Protein AF-E9HH83-F1 (afdb_monomer_lite)

Foldseek 3Di:
DLVVLVVVLVVLVVLLVVLVVLLVVPVVDDDDPVNVVVNVVSVVSNVVSVVSNVVSVVVSVVVVVVVVVVVVVVVVVVVVVVVVVVVVVVVVVVVVVVVVVVVVVVVVVVVVVVVVVVVVPVPPPDDDDDDDDDDDDDDDDDDDDDPDDDPDPPPDPPDDDPDDDDDDDD

Radius of gyration: 46.35 Å; chains: 1; bounding box: 87×36×129 Å

Secondary structure (DSSP, 8-state):
-HHHHHHHHHHHHHHHHHHHHHHHHHTTSPPPHHHHHHHHHHHHHHHHHHHHHHHHHHHHHHHHHHHHHHHHHHHHHHHHHHHHHHHHHHHHHHHHHHHHHHHHHHHHHHHHHHHHHHHTTTT----PPP----------------------------------------

Sequence (170 aa):
MVQQLKSSRSSTTDHMTRAIGLINGFATRVMTQEDIYSIGVYESRLKSLYGKYQVTLKEIEEKLKAIKAAQEELDEKQNITLQTQEEVLGASAITKQKREEWLKAIETKKEEEKERRNVGKSNSDDQRPYSTSNGGQTGTSNANRKHNNSSSSSFSNTVNQIAATTNKAF

Structure (mmCIF, N/CA/C/O backbone):
data_AF-E9HH83-F1
#
_entry.id   AF-E9HH83-F1
#
loop_
_atom_site.group_PDB
_atom_site.id
_atom_site.type_symbol
_atom_site.label_atom_id
_atom_site.label_alt_id
_atom_site.label_comp_id
_atom_site.label_asym_id
_atom_site.label_entity_id
_atom_site.label_seq_id
_atom_site.pdbx_PDB_ins_code
_atom_site.Cartn_x
_atom_site.Cartn_y
_atom_site.Cartn_z
_atom_site.occupancy
_atom_site.B_iso_or_equiv
_atom_site.auth_seq_id
_atom_site.auth_comp_id
_atom_site.auth_asym_id
_atom_site.auth_atom_id
_atom_site.pdbx_PDB_model_num
ATOM 1 N N . MET A 1 1 ? -1.484 9.222 -4.919 1.00 78.56 1 MET A N 1
ATOM 2 C CA . MET A 1 1 ? -0.009 9.350 -5.016 1.00 78.56 1 MET A CA 1
ATOM 3 C C . MET A 1 1 ? 0.682 8.057 -5.481 1.00 78.56 1 MET A C 1
ATOM 5 O O . MET A 1 1 ? 1.345 8.101 -6.505 1.00 78.56 1 MET A O 1
ATOM 9 N N . VAL A 1 2 ? 0.510 6.895 -4.827 1.00 85.75 2 VAL A N 1
ATOM 10 C CA . VAL A 1 2 ? 1.127 5.619 -5.288 1.00 85.75 2 VAL A CA 1
ATOM 11 C C . VAL A 1 2 ? 0.650 5.192 -6.686 1.00 85.75 2 VAL A C 1
ATOM 13 O O . VAL A 1 2 ? 1.453 4.744 -7.496 1.00 85.75 2 VAL A O 1
ATOM 16 N N . GLN A 1 3 ? -0.635 5.379 -7.011 1.00 87.38 3 GLN A N 1
ATOM 17 C CA . GLN A 1 3 ? -1.162 5.107 -8.359 1.00 87.38 3 GLN A CA 1
ATOM 18 C C . GLN A 1 3 ? -0.480 5.950 -9.446 1.00 87.38 3 GLN A C 1
ATOM 20 O O . GLN A 1 3 ? -0.110 5.404 -10.476 1.00 87.38 3 GLN A O 1
ATOM 25 N N . GLN A 1 4 ? -0.237 7.242 -9.201 1.00 87.88 4 GLN A N 1
ATOM 26 C CA . GLN A 1 4 ? 0.476 8.106 -10.153 1.00 87.88 4 GLN A CA 1
ATOM 27 C C . GLN A 1 4 ? 1.907 7.610 -10.401 1.00 87.88 4 GLN A C 1
ATOM 29 O O . GLN A 1 4 ? 2.343 7.560 -11.548 1.00 87.88 4 GLN A O 1
ATOM 34 N N . LEU A 1 5 ? 2.615 7.174 -9.351 1.00 88.25 5 LEU A N 1
ATOM 35 C CA . LEU A 1 5 ? 3.948 6.581 -9.490 1.00 88.25 5 LEU A CA 1
ATOM 36 C C . LEU A 1 5 ? 3.914 5.264 -10.275 1.00 88.25 5 LEU A C 1
ATOM 38 O O . LEU A 1 5 ? 4.760 5.047 -11.138 1.00 88.25 5 LEU A O 1
ATOM 42 N N . LYS A 1 6 ? 2.914 4.403 -10.040 1.00 88.12 6 LYS A N 1
ATOM 43 C CA . LYS A 1 6 ? 2.727 3.163 -10.812 1.00 88.12 6 LYS A CA 1
ATOM 44 C C . LYS A 1 6 ? 2.488 3.449 -12.298 1.00 88.12 6 LYS A C 1
ATOM 46 O O . LYS A 1 6 ? 3.107 2.796 -13.136 1.00 88.12 6 LYS A O 1
ATOM 51 N N . SER A 1 7 ? 1.656 4.441 -12.617 1.00 89.19 7 SER A N 1
ATOM 52 C CA . SER A 1 7 ? 1.419 4.873 -13.999 1.00 89.19 7 SER A CA 1
ATOM 53 C C . SER A 1 7 ? 2.681 5.455 -14.643 1.00 89.19 7 SER A C 1
ATOM 55 O O . SER A 1 7 ? 3.015 5.093 -15.769 1.00 89.19 7 SER A O 1
ATOM 57 N N . SER A 1 8 ? 3.429 6.294 -13.916 1.00 87.69 8 SER A N 1
ATOM 58 C CA . SER A 1 8 ? 4.715 6.847 -14.370 1.00 87.69 8 SER A CA 1
ATOM 59 C C . SER A 1 8 ? 5.750 5.748 -14.651 1.00 87.69 8 SER A C 1
ATOM 61 O O . SER A 1 8 ? 6.401 5.741 -15.700 1.00 87.69 8 SER A O 1
ATOM 63 N N . ARG A 1 9 ? 5.848 4.754 -13.757 1.00 92.44 9 ARG A N 1
ATOM 64 C CA . ARG A 1 9 ? 6.694 3.569 -13.939 1.00 92.44 9 ARG A CA 1
ATOM 65 C C . ARG A 1 9 ? 6.305 2.804 -15.204 1.00 92.44 9 ARG A C 1
ATOM 67 O O . ARG A 1 9 ? 7.187 2.487 -15.991 1.00 92.44 9 ARG A O 1
ATOM 74 N N . SER A 1 10 ? 5.009 2.558 -15.414 1.00 91.81 10 SER A N 1
ATOM 75 C CA . SER A 1 10 ? 4.502 1.868 -16.611 1.00 91.81 10 SER A CA 1
ATOM 76 C C . SER A 1 10 ? 4.891 2.601 -17.896 1.00 91.81 10 SER A C 1
ATOM 78 O O . SER A 1 10 ? 5.476 2.002 -18.789 1.00 91.81 10 SER A O 1
ATOM 80 N N . SER A 1 11 ? 4.659 3.915 -17.951 1.00 90.12 11 SER A N 1
ATOM 81 C CA . SER A 1 11 ? 5.052 4.753 -19.092 1.00 90.12 11 SER A CA 1
ATOM 82 C C . SER A 1 11 ? 6.566 4.700 -19.351 1.00 90.12 11 SER A C 1
ATOM 84 O O . SER A 1 11 ? 7.017 4.552 -20.489 1.00 90.12 11 SER A O 1
ATOM 86 N N . THR A 1 12 ? 7.377 4.733 -18.289 1.00 90.81 12 THR A N 1
ATOM 87 C CA . THR A 1 12 ? 8.837 4.590 -18.394 1.00 90.81 12 THR A CA 1
ATOM 88 C C . THR A 1 12 ? 9.228 3.224 -18.969 1.00 90.81 12 THR A C 1
ATOM 90 O O . THR A 1 12 ? 10.084 3.161 -19.853 1.00 90.81 12 THR A O 1
ATOM 93 N N . THR A 1 13 ? 8.576 2.142 -18.535 1.00 91.50 13 THR A N 1
ATOM 94 C CA . THR A 1 13 ? 8.775 0.786 -19.071 1.00 91.50 13 THR A CA 1
ATOM 95 C C . THR A 1 13 ? 8.414 0.690 -20.554 1.00 91.50 13 THR A C 1
ATOM 97 O O . THR A 1 13 ? 9.167 0.083 -21.321 1.00 91.50 13 THR A O 1
ATOM 100 N N . ASP A 1 14 ? 7.337 1.340 -20.996 1.00 93.94 14 ASP A N 1
ATOM 101 C CA . ASP A 1 14 ? 6.953 1.366 -22.413 1.00 93.94 14 ASP A CA 1
ATOM 102 C C . ASP A 1 14 ? 8.021 2.066 -23.262 1.00 93.94 14 ASP A C 1
ATOM 104 O O . ASP A 1 14 ? 8.423 1.578 -24.323 1.00 93.94 14 ASP A O 1
ATOM 108 N N . HIS A 1 15 ? 8.545 3.194 -22.778 1.00 91.81 15 HIS A N 1
ATOM 109 C CA . HIS A 1 15 ? 9.629 3.907 -23.449 1.00 91.81 15 HIS A CA 1
ATOM 110 C C . HIS A 1 15 ? 10.937 3.107 -23.483 1.00 91.81 15 HIS A C 1
ATOM 112 O O . HIS A 1 15 ? 11.634 3.144 -24.500 1.00 91.81 15 HIS A O 1
ATOM 118 N N . MET A 1 16 ? 11.263 2.371 -22.417 1.00 93.44 16 MET A N 1
ATOM 119 C CA . MET A 1 16 ? 12.419 1.469 -22.397 1.00 93.44 16 MET A CA 1
ATOM 120 C C . MET A 1 16 ? 12.251 0.334 -23.403 1.00 93.44 16 MET A C 1
ATOM 122 O O . MET A 1 16 ? 13.162 0.080 -24.184 1.00 93.44 16 MET A O 1
ATOM 126 N N . THR A 1 17 ? 11.078 -0.299 -23.433 1.00 93.12 17 THR A N 1
ATOM 127 C CA . THR A 1 17 ? 10.757 -1.385 -24.370 1.00 93.12 17 THR A CA 1
ATOM 128 C C . THR A 1 17 ? 10.921 -0.926 -25.815 1.00 93.12 17 THR A C 1
ATOM 130 O O . THR A 1 17 ? 11.549 -1.615 -26.616 1.00 93.12 17 THR A O 1
ATOM 133 N N . ARG A 1 18 ? 10.442 0.281 -26.144 1.00 91.50 18 ARG A N 1
ATOM 134 C CA . ARG A 1 18 ? 10.650 0.874 -27.474 1.00 91.50 18 ARG A CA 1
ATOM 135 C C . ARG A 1 18 ? 12.130 1.102 -27.781 1.00 91.50 18 ARG A C 1
ATOM 137 O O . ARG A 1 18 ? 12.568 0.759 -28.872 1.00 91.50 18 ARG A O 1
ATOM 144 N N . ALA A 1 19 ? 12.900 1.659 -26.845 1.00 89.56 19 ALA A N 1
ATOM 145 C CA . ALA A 1 19 ? 14.333 1.891 -27.045 1.00 89.56 19 ALA A CA 1
ATOM 146 C C . ALA A 1 19 ? 15.107 0.576 -27.248 1.00 89.56 19 ALA A C 1
ATOM 148 O O . ALA A 1 19 ? 15.934 0.493 -28.150 1.00 89.56 19 ALA A O 1
ATOM 149 N N . ILE A 1 20 ? 14.786 -0.464 -26.472 1.00 92.06 20 ILE A N 1
ATOM 150 C CA . ILE A 1 20 ? 15.349 -1.813 -26.629 1.00 92.06 20 ILE A CA 1
ATOM 151 C C . ILE A 1 20 ? 14.997 -2.383 -28.005 1.00 92.06 20 ILE A C 1
ATOM 153 O O . ILE A 1 20 ? 15.876 -2.892 -28.692 1.00 92.06 20 ILE A O 1
ATOM 157 N N . GLY A 1 21 ? 13.739 -2.261 -28.439 1.00 91.06 21 GLY A N 1
ATOM 158 C CA . GLY A 1 21 ? 13.312 -2.716 -29.763 1.00 91.06 21 GLY A CA 1
ATOM 159 C C . GLY A 1 21 ? 14.083 -2.039 -30.899 1.00 91.06 21 GLY A C 1
ATOM 160 O O . GLY A 1 21 ? 14.525 -2.714 -31.825 1.00 91.06 21 GLY A O 1
ATOM 161 N N . LEU A 1 22 ? 14.307 -0.724 -30.797 1.00 89.38 22 LEU A N 1
ATOM 162 C CA . LEU A 1 22 ? 15.104 0.029 -31.770 1.00 89.38 22 LEU A CA 1
ATOM 163 C C . LEU A 1 22 ? 16.565 -0.438 -31.790 1.00 89.38 22 LEU A C 1
ATOM 165 O O . LEU A 1 22 ? 17.098 -0.674 -32.868 1.00 89.38 22 LEU A O 1
ATOM 169 N N . ILE A 1 23 ? 17.187 -0.632 -30.621 1.00 89.25 23 ILE A N 1
ATOM 170 C CA . ILE A 1 23 ? 18.565 -1.141 -30.507 1.00 89.25 23 ILE A CA 1
ATOM 171 C C . ILE A 1 23 ? 18.677 -2.553 -31.104 1.00 89.25 23 ILE A C 1
ATOM 173 O O . ILE A 1 23 ? 19.560 -2.814 -31.918 1.00 89.25 23 ILE A O 1
ATOM 177 N N . ASN A 1 24 ? 17.749 -3.450 -30.764 1.00 89.31 24 ASN A N 1
ATOM 178 C CA . ASN A 1 24 ? 17.734 -4.823 -31.270 1.00 89.31 24 ASN A CA 1
ATOM 179 C C . ASN A 1 24 ? 17.547 -4.884 -32.794 1.00 89.31 24 ASN A C 1
ATOM 181 O O . ASN A 1 24 ? 18.067 -5.794 -33.436 1.00 89.31 24 ASN A O 1
ATOM 185 N N . GLY A 1 25 ? 16.857 -3.906 -33.389 1.00 87.19 25 GLY A N 1
ATOM 186 C CA . GLY A 1 25 ? 16.699 -3.802 -34.840 1.00 87.19 25 GLY A CA 1
ATOM 187 C C . GLY A 1 25 ? 18.027 -3.677 -35.597 1.00 87.19 25 GLY A C 1
ATOM 188 O O . GLY A 1 25 ? 18.133 -4.156 -36.724 1.00 87.19 25 GLY A O 1
ATOM 189 N N . PHE A 1 26 ? 19.066 -3.108 -34.978 1.00 86.50 26 PHE A N 1
ATOM 190 C CA . PHE A 1 26 ? 20.390 -3.000 -35.599 1.00 86.50 26 PHE A CA 1
ATOM 191 C C . PHE A 1 26 ? 21.164 -4.323 -35.616 1.00 86.50 26 PHE A C 1
ATOM 193 O O . PHE A 1 26 ? 22.026 -4.496 -36.469 1.00 86.50 26 PHE A O 1
ATOM 200 N N . ALA A 1 27 ? 20.834 -5.288 -34.748 1.00 84.94 27 ALA A N 1
ATOM 201 C CA . ALA A 1 27 ? 21.553 -6.564 -34.660 1.00 84.94 27 ALA A CA 1
ATOM 202 C C . ALA A 1 27 ? 21.428 -7.437 -35.924 1.00 84.94 27 ALA A C 1
ATOM 204 O O . ALA A 1 27 ? 22.192 -8.380 -36.106 1.00 84.94 27 ALA A O 1
ATOM 205 N N . THR A 1 28 ? 20.457 -7.141 -36.790 1.00 83.88 28 THR A N 1
ATOM 206 C CA . THR A 1 28 ? 20.122 -7.955 -37.970 1.00 83.88 28 THR A CA 1
ATOM 207 C C . THR A 1 28 ? 20.568 -7.340 -39.297 1.00 83.88 28 THR A C 1
ATOM 209 O O . THR A 1 28 ? 20.375 -7.958 -40.342 1.00 83.88 28 THR A O 1
ATOM 212 N N . ARG A 1 29 ? 21.173 -6.141 -39.289 1.00 84.69 29 ARG A N 1
ATOM 213 C CA . ARG A 1 29 ? 21.577 -5.426 -40.510 1.00 84.69 29 ARG A CA 1
ATOM 214 C C . ARG A 1 29 ? 23.000 -4.886 -40.430 1.00 84.69 29 ARG A C 1
ATOM 216 O O . ARG A 1 29 ? 23.512 -4.615 -39.350 1.00 84.69 29 ARG A O 1
ATOM 223 N N . VAL A 1 30 ? 23.619 -4.683 -41.593 1.00 85.50 30 VAL A N 1
ATOM 224 C CA . VAL A 1 30 ? 24.899 -3.971 -41.691 1.00 85.50 30 VAL A CA 1
ATOM 225 C C . VAL A 1 30 ? 24.669 -2.516 -41.281 1.00 85.50 30 VAL A C 1
ATOM 227 O O . VAL A 1 30 ? 23.796 -1.845 -41.833 1.00 85.50 30 VAL A O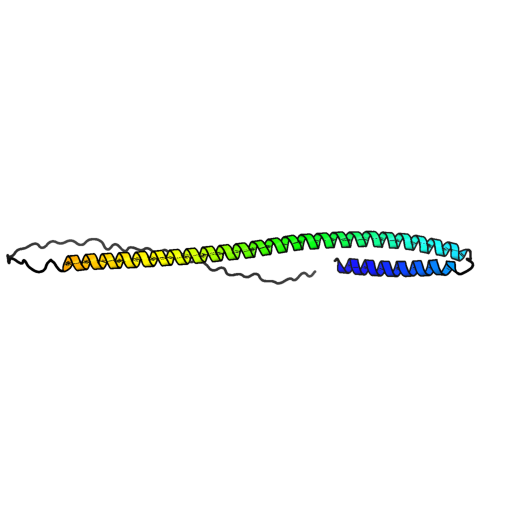 1
ATOM 230 N N . MET A 1 31 ? 25.419 -2.059 -40.281 1.00 86.00 31 MET A N 1
ATOM 231 C CA . MET A 1 31 ? 25.295 -0.712 -39.732 1.00 86.00 31 MET A CA 1
ATOM 232 C C . MET A 1 31 ? 26.017 0.324 -40.596 1.00 86.00 31 MET A C 1
ATOM 234 O O . MET A 1 31 ? 27.147 0.096 -41.030 1.00 86.00 31 MET A O 1
ATOM 238 N N . THR A 1 32 ? 25.388 1.482 -40.790 1.00 90.81 32 THR A N 1
ATOM 239 C CA . THR A 1 32 ? 26.030 2.687 -41.328 1.00 90.81 32 THR A CA 1
ATOM 240 C C . THR A 1 32 ? 26.639 3.534 -40.208 1.00 90.81 32 THR A C 1
ATOM 242 O O . THR A 1 32 ? 26.443 3.281 -39.016 1.00 90.81 32 THR A O 1
ATOM 245 N N . GLN A 1 33 ? 27.372 4.583 -40.578 1.00 87.00 33 GLN A N 1
ATOM 246 C CA . GLN A 1 33 ? 27.912 5.534 -39.609 1.00 87.00 33 GLN A CA 1
ATOM 247 C C . GLN A 1 33 ? 26.792 6.270 -38.841 1.00 87.00 33 GLN A C 1
ATOM 249 O O . GLN A 1 33 ? 26.912 6.477 -37.633 1.00 87.00 33 GLN A O 1
ATOM 254 N N . GLU A 1 34 ? 25.679 6.622 -39.497 1.00 89.19 34 GLU A N 1
ATOM 255 C CA . GLU A 1 34 ? 24.511 7.230 -38.836 1.00 89.19 34 GLU A CA 1
ATOM 256 C C . GLU A 1 34 ? 23.860 6.293 -37.809 1.00 89.19 34 GLU A C 1
ATOM 258 O O . GLU A 1 34 ? 23.357 6.744 -36.771 1.00 89.19 34 GLU A O 1
ATOM 263 N N . ASP A 1 35 ? 23.902 4.986 -38.062 1.00 87.88 35 ASP A N 1
ATOM 264 C CA . ASP A 1 35 ? 23.377 3.979 -37.145 1.00 87.88 35 ASP A CA 1
ATOM 265 C C . ASP A 1 35 ? 24.175 3.932 -35.842 1.00 87.88 35 ASP A C 1
ATOM 267 O O . ASP A 1 35 ? 23.587 3.836 -34.766 1.00 87.88 35 ASP A O 1
ATOM 271 N N . ILE A 1 36 ? 25.502 4.068 -35.916 1.00 87.38 36 ILE A N 1
ATOM 272 C CA . ILE A 1 36 ? 26.376 4.101 -34.734 1.00 87.38 36 ILE A CA 1
ATOM 273 C C . ILE A 1 36 ? 26.029 5.300 -33.841 1.00 87.38 36 ILE A C 1
ATOM 275 O O . ILE A 1 36 ? 25.862 5.141 -32.628 1.00 87.38 36 ILE A O 1
ATOM 279 N N . TYR A 1 37 ? 25.849 6.490 -34.426 1.00 89.50 37 TYR A N 1
ATOM 280 C CA . TYR A 1 37 ? 25.426 7.673 -33.667 1.00 89.50 37 TYR A CA 1
ATOM 281 C C . TYR A 1 37 ? 24.039 7.485 -33.042 1.00 89.50 37 TYR A C 1
ATOM 283 O O . TYR A 1 37 ? 23.827 7.817 -31.873 1.00 89.50 37 TYR A O 1
ATOM 291 N N . SER A 1 38 ? 23.105 6.903 -33.795 1.00 88.31 38 SER A N 1
ATOM 292 C CA . SER A 1 38 ? 21.739 6.648 -33.330 1.00 88.31 38 SER A CA 1
ATOM 293 C C . SER A 1 38 ? 21.702 5.652 -32.166 1.00 88.31 38 SER A C 1
ATOM 295 O O . SER A 1 38 ? 21.001 5.888 -31.179 1.00 88.31 38 SER A O 1
ATOM 297 N N . ILE A 1 39 ? 22.500 4.578 -32.222 1.00 89.69 39 ILE A N 1
ATOM 298 C CA . ILE A 1 39 ? 22.630 3.615 -31.120 1.00 89.69 39 ILE A CA 1
ATOM 299 C C . ILE A 1 39 ? 23.144 4.295 -29.852 1.00 89.69 39 ILE A C 1
ATOM 301 O O . ILE A 1 39 ? 22.556 4.085 -28.793 1.00 89.69 39 ILE A O 1
ATOM 305 N N . GLY A 1 40 ? 24.169 5.150 -29.938 1.00 88.12 40 GLY A N 1
ATOM 306 C CA . GLY A 1 40 ? 24.691 5.864 -28.766 1.00 88.12 40 GLY A CA 1
ATOM 307 C C . GLY A 1 40 ? 23.640 6.754 -28.084 1.00 88.12 40 GLY A C 1
ATOM 308 O O . GLY A 1 40 ? 23.560 6.821 -26.850 1.00 88.12 40 GLY A O 1
ATOM 309 N N . VAL A 1 41 ? 22.768 7.389 -28.877 1.00 91.75 41 VAL A N 1
ATOM 310 C CA . VAL A 1 41 ? 21.625 8.164 -28.366 1.00 91.75 41 VAL A CA 1
ATOM 311 C C . VAL A 1 41 ? 20.597 7.251 -27.695 1.00 91.75 41 VAL A C 1
ATOM 313 O O . VAL A 1 41 ? 20.133 7.559 -26.591 1.00 91.75 41 VAL A O 1
ATOM 316 N N . TYR A 1 42 ? 20.245 6.119 -28.313 1.00 90.38 42 TYR A N 1
ATOM 317 C CA . TYR A 1 42 ? 19.303 5.163 -27.725 1.00 90.38 42 TYR A CA 1
ATOM 318 C C . TYR A 1 42 ? 19.841 4.514 -26.449 1.00 90.38 42 TYR A C 1
ATOM 320 O O . TYR A 1 42 ? 19.083 4.365 -25.492 1.00 90.38 42 TYR A O 1
ATOM 328 N N . GLU A 1 43 ? 21.132 4.197 -26.387 1.00 90.88 43 GLU A N 1
ATOM 329 C CA . GLU A 1 43 ? 21.792 3.664 -25.197 1.00 90.88 43 GLU A CA 1
ATOM 330 C C . GLU A 1 43 ? 21.764 4.682 -24.048 1.00 90.88 43 GLU A C 1
ATOM 332 O O . GLU A 1 43 ? 21.349 4.359 -22.932 1.00 90.88 43 GLU A O 1
ATOM 337 N N . SER A 1 44 ? 22.131 5.937 -24.322 1.00 93.12 44 SER A N 1
ATOM 338 C CA . SER A 1 44 ? 22.081 7.022 -23.332 1.00 93.12 44 SER A CA 1
ATOM 339 C C . SER A 1 44 ? 20.656 7.246 -22.818 1.00 93.12 44 SER A C 1
ATOM 341 O O . SER A 1 44 ? 20.423 7.374 -21.611 1.00 93.12 44 SER A O 1
ATOM 343 N N . ARG A 1 45 ? 19.671 7.218 -23.725 1.00 92.00 45 ARG A N 1
ATOM 344 C CA . ARG A 1 45 ? 18.249 7.291 -23.375 1.00 92.00 45 ARG A CA 1
ATOM 345 C C . ARG A 1 45 ? 17.818 6.100 -22.521 1.00 92.00 45 ARG A C 1
ATOM 347 O O . ARG A 1 45 ? 17.109 6.305 -21.537 1.00 92.00 45 ARG A O 1
ATOM 354 N N . LEU A 1 46 ? 18.241 4.882 -22.857 1.00 93.31 46 LEU A N 1
ATOM 355 C CA . LEU A 1 46 ? 17.906 3.670 -22.111 1.00 93.31 46 LEU A CA 1
ATOM 356 C C . LEU A 1 46 ? 18.484 3.711 -20.691 1.00 93.31 46 LEU A C 1
ATOM 358 O O . LEU A 1 46 ? 17.750 3.448 -19.741 1.00 93.31 46 LEU A O 1
ATOM 362 N N . LYS A 1 47 ? 19.746 4.132 -20.528 1.00 93.81 47 LYS A N 1
ATOM 363 C CA . LYS A 1 47 ? 20.375 4.338 -19.211 1.00 93.81 47 LYS A CA 1
ATOM 364 C C . LYS A 1 47 ? 19.605 5.360 -18.371 1.00 93.81 47 LYS A C 1
ATOM 366 O O . LYS A 1 47 ? 19.320 5.105 -17.203 1.00 93.81 47 LYS A O 1
ATOM 371 N N . SER A 1 48 ? 19.209 6.486 -18.971 1.00 94.19 48 SER A N 1
ATOM 372 C CA . SER A 1 48 ? 18.409 7.512 -18.287 1.00 94.19 48 SER A CA 1
ATOM 373 C C . SER A 1 48 ? 17.033 6.990 -17.858 1.00 94.19 48 SER A C 1
ATOM 375 O O . SER A 1 48 ? 16.627 7.179 -16.709 1.00 94.19 48 SER A O 1
ATOM 377 N N . LEU A 1 49 ? 16.319 6.299 -18.753 1.00 93.69 49 LEU A N 1
ATOM 378 C CA . LEU A 1 49 ? 15.011 5.712 -18.452 1.00 93.69 49 LEU A CA 1
ATOM 379 C C . LEU A 1 49 ? 15.110 4.645 -17.358 1.00 93.69 49 LEU A C 1
ATOM 381 O O . LEU A 1 49 ? 14.289 4.637 -16.445 1.00 93.69 49 LEU A O 1
ATOM 385 N N . TYR A 1 50 ? 16.138 3.799 -17.404 1.00 94.56 50 TYR A N 1
ATOM 386 C CA . TYR A 1 50 ? 16.380 2.795 -16.375 1.00 94.56 50 TYR A CA 1
ATOM 387 C C . TYR A 1 50 ? 16.674 3.428 -15.009 1.00 94.56 50 TYR A C 1
ATOM 389 O O . TYR A 1 50 ? 16.121 2.996 -13.998 1.00 94.56 50 TYR A O 1
ATOM 397 N N . GLY A 1 51 ? 17.466 4.505 -14.972 1.00 93.81 51 GLY A N 1
ATOM 398 C CA . GLY A 1 51 ? 17.692 5.280 -13.750 1.00 93.81 51 GLY A CA 1
ATOM 399 C C . GLY A 1 51 ? 16.390 5.835 -13.162 1.00 93.81 51 GLY A C 1
ATOM 400 O O . GLY A 1 51 ? 16.119 5.655 -11.975 1.00 93.81 51 GLY A O 1
ATOM 401 N N . LYS A 1 52 ? 15.529 6.432 -13.997 1.00 93.62 52 LYS A N 1
ATOM 402 C CA . LYS A 1 52 ? 14.202 6.924 -13.573 1.00 93.62 52 LYS A CA 1
ATOM 403 C C . LYS A 1 52 ? 13.291 5.801 -13.078 1.00 93.62 52 LYS A C 1
ATOM 405 O O . LYS A 1 52 ? 12.595 5.974 -12.077 1.00 93.62 52 LYS A O 1
ATOM 410 N N . TYR A 1 53 ? 13.306 4.655 -13.757 1.00 94.38 53 TYR A N 1
ATOM 411 C CA . TYR A 1 53 ? 12.550 3.471 -13.359 1.00 94.38 53 TYR A CA 1
ATOM 412 C C . TYR A 1 53 ? 12.952 3.001 -11.955 1.00 94.38 53 TYR A C 1
ATOM 414 O O . TYR A 1 53 ? 12.082 2.802 -11.112 1.00 94.38 53 TYR A O 1
ATOM 422 N N . GLN A 1 54 ? 14.256 2.894 -11.684 1.00 95.88 54 GLN A N 1
ATOM 423 C CA . GLN A 1 54 ? 14.799 2.479 -10.386 1.00 95.88 54 GLN A CA 1
ATOM 424 C C . GLN A 1 54 ? 14.389 3.427 -9.250 1.00 95.88 54 GLN A C 1
ATOM 426 O O . GLN A 1 54 ? 13.943 2.971 -8.199 1.00 95.88 54 GLN A O 1
ATOM 431 N N . VAL A 1 55 ? 14.483 4.743 -9.466 1.00 94.06 55 VAL A N 1
ATOM 432 C CA . VAL A 1 55 ? 14.053 5.745 -8.472 1.00 94.06 55 VAL A CA 1
ATOM 433 C C . VAL A 1 55 ? 12.554 5.625 -8.196 1.00 94.06 55 VAL A C 1
ATOM 435 O O . VAL A 1 55 ? 12.145 5.485 -7.047 1.00 94.06 55 VAL A O 1
ATOM 438 N N . THR A 1 56 ? 11.738 5.582 -9.253 1.00 91.62 56 THR A N 1
ATOM 439 C CA . THR A 1 56 ? 10.276 5.470 -9.124 1.00 91.62 56 THR A CA 1
ATOM 440 C C . THR A 1 56 ? 9.874 4.173 -8.416 1.00 91.62 56 THR A C 1
ATOM 442 O O . THR A 1 56 ? 8.920 4.160 -7.640 1.00 91.62 56 THR A O 1
ATOM 445 N N . LEU A 1 57 ? 10.587 3.071 -8.669 1.00 92.19 57 LEU A N 1
ATOM 446 C CA . LEU A 1 57 ? 10.339 1.788 -8.016 1.00 92.19 57 LEU A CA 1
ATOM 447 C C . LEU A 1 57 ? 10.586 1.870 -6.505 1.00 92.19 57 LEU A C 1
ATOM 449 O O . LEU A 1 57 ? 9.704 1.484 -5.741 1.00 92.19 57 LEU A O 1
ATOM 453 N N . LYS A 1 58 ? 11.722 2.440 -6.083 1.00 94.62 58 LYS A N 1
ATOM 454 C CA . LYS A 1 58 ? 12.038 2.636 -4.660 1.00 94.62 58 LYS A CA 1
ATOM 455 C C . LYS A 1 58 ? 10.997 3.503 -3.955 1.00 94.62 58 LYS A C 1
ATOM 457 O O . LYS A 1 58 ? 10.509 3.131 -2.893 1.00 94.62 58 LYS A O 1
ATOM 462 N N . GLU A 1 59 ? 10.570 4.602 -4.576 1.00 93.50 59 GLU A N 1
ATOM 463 C CA . GLU A 1 59 ? 9.522 5.459 -4.005 1.00 93.50 59 GLU A CA 1
ATOM 464 C C . GLU A 1 59 ? 8.179 4.730 -3.834 1.00 93.50 59 GLU A C 1
ATOM 466 O O . GLU A 1 59 ? 7.430 4.995 -2.889 1.00 93.50 59 GLU A O 1
ATOM 471 N N . ILE A 1 60 ? 7.836 3.820 -4.755 1.00 92.31 60 ILE A N 1
ATOM 472 C CA . ILE A 1 60 ? 6.638 2.981 -4.624 1.00 92.31 60 ILE A CA 1
ATOM 473 C C . ILE A 1 60 ? 6.794 2.031 -3.435 1.00 92.31 60 ILE A C 1
ATOM 475 O O . ILE A 1 60 ? 5.863 1.919 -2.639 1.00 92.31 60 ILE A O 1
ATOM 479 N N . GLU A 1 61 ? 7.939 1.361 -3.308 1.00 92.81 61 GLU A N 1
ATOM 480 C CA . GLU A 1 61 ? 8.218 0.416 -2.221 1.00 92.81 61 GLU A CA 1
ATOM 481 C C . GLU A 1 61 ? 8.165 1.092 -0.847 1.00 92.81 61 GLU A C 1
ATOM 483 O O . GLU A 1 61 ? 7.483 0.601 0.054 1.00 92.81 61 GLU A O 1
ATOM 488 N N . GLU A 1 62 ? 8.795 2.256 -0.702 1.00 94.19 62 GLU A N 1
ATOM 489 C CA . GLU A 1 62 ? 8.775 3.039 0.537 1.00 94.19 62 GLU A CA 1
ATOM 490 C C . GLU A 1 62 ? 7.352 3.447 0.928 1.00 94.19 62 GLU A C 1
ATOM 492 O O . GLU A 1 62 ? 6.936 3.263 2.075 1.00 94.19 62 GLU A O 1
ATOM 497 N N . LYS A 1 63 ? 6.558 3.935 -0.034 1.00 92.94 63 LYS A N 1
ATOM 498 C CA . LYS A 1 63 ? 5.164 4.318 0.228 1.00 92.94 63 LYS A CA 1
ATOM 499 C C . LYS A 1 63 ? 4.292 3.120 0.577 1.00 92.94 63 LYS A C 1
ATOM 501 O O . LYS A 1 63 ? 3.430 3.242 1.442 1.00 92.94 63 LYS A O 1
ATOM 506 N N . LEU A 1 64 ? 4.500 1.969 -0.061 1.00 92.50 64 LEU A N 1
ATOM 507 C CA . LEU A 1 64 ? 3.774 0.745 0.284 1.00 92.50 64 LEU A CA 1
ATOM 508 C C . LEU A 1 64 ? 4.135 0.252 1.687 1.00 92.50 64 LEU A C 1
ATOM 510 O O . LEU A 1 64 ? 3.242 -0.144 2.431 1.00 92.50 64 LEU A O 1
ATOM 514 N N . LYS A 1 65 ? 5.412 0.331 2.075 1.00 93.88 65 LYS A N 1
ATOM 515 C CA . LYS A 1 65 ? 5.859 -0.018 3.427 1.00 93.88 65 LYS A CA 1
ATOM 516 C C . LYS A 1 65 ? 5.229 0.893 4.482 1.00 93.88 65 LYS A C 1
ATOM 518 O O . LYS A 1 65 ? 4.736 0.393 5.487 1.00 93.88 65 LYS A O 1
ATOM 523 N N . ALA A 1 66 ? 5.191 2.201 4.229 1.00 92.81 66 ALA A N 1
ATOM 524 C CA . ALA A 1 66 ? 4.545 3.162 5.121 1.00 92.81 66 ALA A CA 1
ATOM 525 C C . ALA A 1 66 ? 3.033 2.903 5.259 1.00 92.81 66 ALA A C 1
ATOM 527 O O . ALA A 1 66 ? 2.512 2.916 6.369 1.00 92.81 66 ALA A O 1
ATOM 528 N N . ILE A 1 67 ? 2.340 2.608 4.150 1.00 92.44 67 ILE A N 1
ATOM 529 C CA . ILE A 1 67 ? 0.912 2.251 4.171 1.00 92.44 67 ILE A CA 1
ATOM 530 C C . ILE A 1 67 ? 0.679 0.978 4.990 1.00 92.44 67 ILE A C 1
ATOM 532 O O . ILE A 1 67 ? -0.247 0.939 5.792 1.00 92.44 67 ILE A O 1
ATOM 536 N N . LYS A 1 68 ? 1.520 -0.049 4.816 1.00 93.31 68 LYS A N 1
ATOM 537 C CA . LYS A 1 68 ? 1.401 -1.306 5.564 1.00 93.31 68 LYS A CA 1
ATOM 538 C C . LYS A 1 68 ? 1.574 -1.089 7.067 1.00 93.31 68 LYS A C 1
ATOM 540 O O . LYS A 1 68 ? 0.744 -1.557 7.829 1.00 93.31 68 LYS A O 1
ATOM 545 N N . ALA A 1 69 ? 2.596 -0.336 7.473 1.00 92.56 69 ALA A N 1
ATOM 546 C CA . ALA A 1 69 ? 2.833 -0.021 8.881 1.00 92.56 69 ALA A CA 1
ATOM 547 C C . ALA A 1 69 ? 1.668 0.771 9.503 1.00 92.56 69 ALA A C 1
ATOM 549 O O . ALA A 1 69 ? 1.227 0.457 10.602 1.00 92.56 69 ALA A O 1
ATOM 550 N N . ALA A 1 70 ? 1.128 1.756 8.778 1.00 90.75 70 ALA A N 1
ATOM 551 C CA . ALA A 1 70 ? -0.031 2.518 9.241 1.00 90.75 70 ALA A CA 1
ATOM 552 C C . ALA A 1 70 ? -1.295 1.649 9.364 1.00 90.75 70 ALA A C 1
ATOM 554 O O . ALA A 1 70 ? -2.093 1.855 10.275 1.00 90.75 70 ALA A O 1
ATOM 555 N N . GLN A 1 71 ? -1.480 0.681 8.460 1.00 92.38 71 GLN A N 1
ATOM 556 C CA . GLN A 1 71 ? -2.588 -0.269 8.542 1.00 92.38 71 GLN A CA 1
ATOM 557 C C . GLN A 1 71 ? -2.431 -1.206 9.743 1.00 92.38 71 GLN A C 1
ATOM 559 O O . GLN A 1 71 ? -3.390 -1.392 10.478 1.00 92.38 71 GLN A O 1
ATOM 564 N N . GLU A 1 72 ? -1.228 -1.734 9.978 1.00 93.56 72 GLU A N 1
ATOM 565 C CA . GLU A 1 72 ? -0.942 -2.585 11.140 1.00 93.56 72 GLU A CA 1
ATOM 566 C C . GLU A 1 72 ? -1.231 -1.847 12.463 1.00 93.56 72 GLU A C 1
ATOM 568 O O . GLU A 1 72 ? -1.897 -2.399 13.336 1.00 93.56 72 GLU A O 1
ATOM 573 N N . GLU A 1 73 ? -0.830 -0.574 12.591 1.00 91.94 73 GLU A N 1
ATOM 574 C CA . GLU A 1 73 ? -1.141 0.254 13.772 1.00 91.94 73 GLU A CA 1
ATOM 575 C C . GLU A 1 73 ? -2.653 0.503 13.938 1.00 91.94 73 GLU A C 1
ATOM 577 O O . GLU A 1 73 ? -3.180 0.525 15.055 1.00 91.94 73 GLU A O 1
ATOM 582 N N . LEU A 1 74 ? -3.373 0.711 12.830 1.00 93.12 74 LEU A N 1
ATOM 583 C CA . LEU A 1 74 ? -4.823 0.894 12.853 1.00 93.12 74 LEU A CA 1
ATOM 584 C C . LEU A 1 74 ? -5.540 -0.382 13.307 1.00 93.12 74 LEU A C 1
ATOM 586 O O . LEU A 1 74 ? -6.439 -0.301 14.146 1.00 93.12 74 LEU A O 1
ATOM 590 N N . ASP A 1 75 ? -5.133 -1.534 12.779 1.00 94.00 75 ASP A N 1
ATOM 591 C CA . ASP A 1 75 ? -5.707 -2.836 13.118 1.00 94.00 75 ASP A CA 1
ATOM 592 C C . ASP A 1 75 ? -5.482 -3.154 14.608 1.00 94.00 75 ASP A C 1
ATOM 594 O O . ASP A 1 75 ? -6.410 -3.564 15.310 1.00 94.00 75 ASP A O 1
ATOM 598 N N . GLU A 1 76 ? -4.281 -2.876 15.132 1.00 95.12 76 GLU A N 1
ATOM 599 C CA . GLU A 1 76 ? -3.967 -3.029 16.558 1.00 95.12 76 GLU A CA 1
ATOM 600 C C . GLU A 1 76 ? -4.861 -2.139 17.436 1.00 95.12 76 GLU A C 1
ATOM 602 O O . GLU A 1 76 ? -5.467 -2.611 18.403 1.00 95.12 76 GLU A O 1
ATOM 607 N N . LYS A 1 77 ? -5.024 -0.861 17.071 1.00 92.81 77 LYS A N 1
ATOM 608 C CA . LYS A 1 77 ? -5.909 0.070 17.790 1.00 92.81 77 LYS A CA 1
ATOM 609 C C . LYS A 1 77 ? -7.368 -0.372 17.775 1.00 92.81 77 LYS A C 1
ATOM 611 O O . LYS A 1 77 ? -8.054 -0.243 18.793 1.00 92.81 77 LYS A O 1
ATOM 616 N N . GLN A 1 78 ? -7.858 -0.876 16.644 1.00 94.19 78 GLN A N 1
ATOM 617 C CA . GLN A 1 78 ? -9.220 -1.399 16.540 1.00 94.19 78 GLN A CA 1
ATOM 618 C C . GLN A 1 78 ? -9.416 -2.605 17.458 1.00 94.19 78 GLN A C 1
ATOM 620 O O . GLN A 1 78 ? -10.406 -2.653 18.187 1.00 94.19 78 GLN A O 1
ATOM 625 N N . ASN A 1 79 ? -8.450 -3.524 17.493 1.00 95.56 79 ASN A N 1
ATOM 626 C CA . ASN A 1 79 ? -8.499 -4.683 18.376 1.00 95.56 79 ASN A CA 1
ATOM 627 C C . ASN A 1 79 ? -8.528 -4.279 19.861 1.00 95.56 79 ASN A C 1
ATOM 629 O O . ASN A 1 79 ? -9.400 -4.729 20.603 1.00 95.56 79 ASN A O 1
ATOM 633 N N . ILE A 1 80 ? -7.643 -3.366 20.282 1.00 94.69 80 ILE A N 1
ATOM 634 C CA . ILE A 1 80 ? -7.622 -2.842 21.661 1.00 94.69 80 ILE A CA 1
ATOM 635 C C . ILE A 1 80 ? -8.958 -2.180 22.014 1.00 94.69 80 ILE A C 1
ATOM 637 O O . ILE A 1 80 ? -9.483 -2.368 23.112 1.00 94.69 80 ILE A O 1
ATOM 641 N N . THR A 1 81 ? -9.527 -1.410 21.085 1.00 94.19 81 THR A N 1
ATOM 642 C CA . THR A 1 81 ? -10.802 -0.715 21.302 1.00 94.19 81 THR A CA 1
ATOM 643 C C . THR A 1 81 ? -11.947 -1.704 21.514 1.00 94.19 81 THR A C 1
ATOM 645 O O . THR A 1 81 ? -12.743 -1.516 22.431 1.00 94.19 81 THR A O 1
ATOM 648 N N . LEU A 1 82 ? -12.013 -2.769 20.708 1.00 95.44 82 LEU A N 1
ATOM 649 C CA . LEU A 1 82 ? -13.027 -3.816 20.847 1.00 95.44 82 LEU A CA 1
ATOM 650 C C . LEU A 1 82 ? -12.896 -4.551 22.185 1.00 95.44 82 LEU A C 1
ATOM 652 O O . LEU A 1 82 ? -13.881 -4.652 22.912 1.00 95.44 82 LEU A O 1
ATOM 656 N N . GLN A 1 83 ? -11.683 -4.969 22.555 1.00 95.69 83 GLN A N 1
ATOM 657 C CA . GLN A 1 83 ? -11.424 -5.616 23.847 1.00 95.69 83 GLN A CA 1
ATOM 658 C C . GLN A 1 83 ? -11.823 -4.713 25.020 1.00 95.69 83 GLN A C 1
ATOM 660 O O . GLN A 1 83 ? -12.553 -5.129 25.915 1.00 95.69 83 GLN A O 1
ATOM 665 N N . THR A 1 84 ? -11.430 -3.439 24.973 1.00 95.62 84 THR A N 1
ATOM 666 C CA . THR A 1 84 ? -11.790 -2.461 26.009 1.00 95.62 84 THR A CA 1
ATOM 667 C C . THR A 1 84 ? -13.307 -2.276 26.094 1.00 95.62 84 THR A C 1
ATOM 669 O O . THR A 1 84 ? -13.868 -2.170 27.184 1.00 95.62 84 THR A O 1
ATOM 672 N N . GLN A 1 85 ? -14.005 -2.246 24.955 1.00 95.06 85 GLN A N 1
ATOM 673 C CA . GLN A 1 85 ? -15.462 -2.139 24.930 1.00 95.06 85 GLN A CA 1
ATOM 674 C C . GLN A 1 85 ? -16.124 -3.357 25.585 1.00 95.06 85 GLN A C 1
ATOM 676 O O . GLN A 1 85 ? -17.054 -3.188 26.377 1.00 95.06 85 GLN A O 1
ATOM 681 N N . GLU A 1 86 ? -15.647 -4.565 25.290 1.00 95.62 86 GLU A N 1
ATOM 682 C CA . GLU A 1 86 ? -16.129 -5.799 25.916 1.00 95.62 86 GLU A CA 1
ATOM 683 C C . GLU A 1 86 ? -15.899 -5.791 27.433 1.00 95.62 86 GLU A C 1
ATOM 685 O O . GLU A 1 86 ? -16.826 -6.073 28.197 1.00 95.62 86 GLU A O 1
ATOM 690 N N . GLU A 1 87 ? -14.711 -5.383 27.885 1.00 95.69 87 GLU A N 1
ATOM 691 C CA . GLU A 1 87 ? -14.377 -5.262 29.307 1.00 95.69 87 GLU A CA 1
ATOM 692 C C . GLU A 1 87 ? -15.282 -4.256 30.031 1.00 95.69 87 GLU A C 1
ATOM 694 O O . GLU A 1 87 ? -15.814 -4.548 31.106 1.00 95.69 87 GLU A O 1
ATOM 699 N N . VAL A 1 88 ? -15.521 -3.086 29.429 1.00 95.94 88 VAL A N 1
ATOM 700 C CA . VAL A 1 88 ? -16.409 -2.054 29.988 1.00 95.94 88 VAL A CA 1
ATOM 701 C C . VAL A 1 88 ? -17.849 -2.556 30.081 1.00 95.94 88 VAL A C 1
ATOM 703 O O . VAL A 1 88 ? -18.513 -2.344 31.101 1.00 95.94 88 VAL A O 1
ATOM 706 N N . LEU A 1 89 ? -18.348 -3.235 29.046 1.00 95.69 89 LEU A N 1
ATOM 707 C CA . LEU A 1 89 ? -19.691 -3.817 29.061 1.00 95.69 89 LEU A CA 1
ATOM 708 C C . LEU A 1 89 ? -19.812 -4.907 30.133 1.00 95.69 89 LEU A C 1
ATOM 710 O O . LEU A 1 89 ? -20.793 -4.912 30.881 1.00 95.69 89 LEU A O 1
ATOM 714 N N . GLY A 1 90 ? -18.800 -5.767 30.266 1.00 96.25 90 GLY A N 1
ATOM 715 C CA . GLY A 1 90 ? -18.721 -6.771 31.326 1.00 96.25 90 GLY A CA 1
ATOM 716 C C . GLY A 1 90 ? -18.748 -6.145 32.722 1.00 96.25 90 GLY A C 1
ATOM 717 O O . GLY A 1 90 ? -19.574 -6.515 33.561 1.00 96.25 90 GLY A O 1
ATOM 718 N N . ALA A 1 91 ? -17.916 -5.129 32.962 1.00 94.94 91 ALA A N 1
ATOM 719 C CA . ALA A 1 91 ? -17.871 -4.407 34.233 1.00 94.94 91 ALA A CA 1
ATOM 720 C C . ALA A 1 91 ? -19.203 -3.703 34.556 1.00 94.94 91 ALA A C 1
ATOM 722 O O . ALA A 1 91 ? -19.667 -3.717 35.703 1.00 94.94 91 ALA A O 1
ATOM 723 N N . SER A 1 92 ? -19.857 -3.124 33.546 1.00 93.75 92 SER A N 1
ATOM 724 C CA . SER A 1 92 ? -21.172 -2.489 33.679 1.00 93.75 92 SER A CA 1
ATOM 725 C C . SER A 1 92 ? -22.259 -3.501 34.054 1.00 93.75 92 SER A C 1
ATOM 727 O O . SER A 1 92 ? -23.043 -3.258 34.977 1.00 93.75 92 SER A O 1
ATOM 729 N N . ALA A 1 93 ? -22.268 -4.674 33.412 1.00 94.81 93 ALA A N 1
ATOM 730 C CA . ALA A 1 93 ? -23.201 -5.754 33.723 1.00 94.81 93 ALA A CA 1
ATOM 731 C C . ALA A 1 93 ? -23.040 -6.250 35.169 1.00 94.81 93 ALA A C 1
ATOM 733 O O . ALA A 1 93 ? -24.028 -6.336 35.902 1.00 94.81 93 ALA A O 1
ATOM 734 N N . ILE A 1 94 ? -21.799 -6.480 35.615 1.00 95.31 94 ILE A N 1
ATOM 735 C CA . ILE A 1 94 ? -21.496 -6.878 37.000 1.00 95.31 94 ILE A CA 1
ATOM 736 C C . ILE A 1 94 ? -21.963 -5.803 37.985 1.00 95.31 94 ILE A C 1
ATOM 738 O O . ILE A 1 94 ? -22.604 -6.108 38.991 1.00 95.31 94 ILE A O 1
ATOM 742 N N . THR A 1 95 ? -21.679 -4.532 37.691 1.00 92.50 95 THR A N 1
ATOM 743 C CA . THR A 1 95 ? -22.086 -3.404 38.541 1.00 92.50 95 THR A CA 1
ATOM 744 C C . THR A 1 95 ? -23.605 -3.346 38.688 1.00 92.50 95 THR A C 1
ATOM 746 O O . THR A 1 95 ? -24.119 -3.178 39.798 1.00 92.50 95 THR A O 1
ATOM 749 N N . LYS A 1 96 ? -24.339 -3.528 37.585 1.00 94.81 96 LYS A N 1
ATOM 750 C CA . LYS A 1 96 ? -25.802 -3.576 37.596 1.00 94.81 96 LYS A CA 1
ATOM 751 C C . LYS A 1 96 ? -26.313 -4.753 38.429 1.00 94.81 96 LYS A C 1
ATOM 753 O O . LYS A 1 96 ? -27.140 -4.537 39.312 1.00 94.81 96 LYS A O 1
ATOM 758 N N . GLN A 1 97 ? -25.766 -5.950 38.223 1.00 94.44 97 GLN A N 1
ATOM 759 C CA . GLN A 1 97 ? -26.122 -7.139 38.999 1.00 94.44 97 GLN A CA 1
ATOM 760 C C . GLN A 1 97 ? -25.904 -6.917 40.504 1.00 94.44 97 GLN A C 1
ATOM 762 O O . GLN A 1 97 ? -26.806 -7.159 41.304 1.00 94.44 97 GLN A O 1
ATOM 767 N N . LYS A 1 98 ? -24.738 -6.398 40.909 1.00 94.19 98 LYS A N 1
ATOM 768 C CA . LYS A 1 98 ? -24.425 -6.150 42.326 1.00 94.19 98 LYS A CA 1
ATOM 769 C C . LYS A 1 98 ? -25.330 -5.094 42.952 1.00 94.19 98 LYS A C 1
ATOM 771 O O . LYS A 1 98 ? -25.722 -5.230 44.111 1.00 94.19 98 LYS A O 1
ATOM 776 N N . ARG A 1 99 ? -25.709 -4.064 42.191 1.00 93.25 99 ARG A N 1
ATOM 777 C CA . ARG A 1 99 ? -26.692 -3.070 42.637 1.00 93.25 99 ARG A CA 1
ATOM 778 C C . ARG A 1 99 ? -28.066 -3.707 42.865 1.00 93.25 99 ARG A C 1
ATOM 780 O O . ARG A 1 99 ? -28.700 -3.406 43.872 1.00 93.25 99 ARG A O 1
ATOM 787 N N . GLU A 1 100 ? -28.518 -4.579 41.969 1.00 93.94 100 GLU A N 1
ATOM 788 C CA . GLU A 1 100 ? -29.792 -5.296 42.116 1.00 93.94 100 GLU A CA 1
ATOM 789 C C . GLU A 1 100 ? -29.780 -6.258 43.315 1.00 93.94 100 GLU A C 1
ATOM 791 O O . GLU A 1 100 ? -30.731 -6.270 44.096 1.00 93.94 100 GLU A O 1
ATOM 796 N N . GLU A 1 101 ? -28.693 -7.013 43.511 1.00 92.94 101 GLU A N 1
ATOM 797 C CA . GLU A 1 101 ? -28.494 -7.878 44.686 1.00 92.94 101 GLU A CA 1
ATOM 798 C C . GLU A 1 101 ? -28.572 -7.077 45.997 1.00 92.94 101 GLU A C 1
ATOM 800 O O . GLU A 1 101 ? -29.252 -7.484 46.942 1.00 92.94 101 GLU A O 1
ATOM 805 N N . TRP A 1 102 ? -27.928 -5.907 46.049 1.00 93.44 102 TRP A N 1
ATOM 806 C CA . TRP A 1 102 ? -27.954 -5.033 47.222 1.00 93.44 102 TRP A CA 1
ATOM 807 C C . TRP A 1 102 ? -29.348 -4.464 47.513 1.00 93.44 102 TRP A C 1
ATOM 809 O O . TRP A 1 102 ? -29.772 -4.449 48.669 1.00 93.44 102 TRP A O 1
ATOM 819 N N . LEU A 1 103 ? -30.085 -4.033 46.482 1.00 92.75 103 LEU A N 1
ATOM 820 C CA . LEU A 1 103 ? -31.454 -3.534 46.642 1.00 92.75 103 LEU A CA 1
ATOM 821 C C . LEU A 1 103 ? -32.387 -4.614 47.201 1.00 92.75 103 LEU A C 1
ATOM 823 O O . LEU A 1 103 ? -33.106 -4.345 48.163 1.00 92.75 103 LEU A O 1
ATOM 827 N N . LYS A 1 104 ? -32.309 -5.843 46.673 1.00 92.25 104 LYS A N 1
ATOM 828 C CA . LYS A 1 104 ? -33.068 -6.992 47.195 1.00 92.25 104 LYS A CA 1
ATOM 829 C C . LYS A 1 104 ? -32.735 -7.274 48.660 1.00 92.25 104 LYS A C 1
ATOM 831 O O . LYS A 1 104 ? -33.639 -7.471 49.462 1.00 92.25 104 LYS A O 1
ATOM 836 N N . ALA A 1 105 ? -31.453 -7.233 49.030 1.00 89.44 105 ALA A N 1
ATOM 837 C CA . ALA A 1 105 ? -31.019 -7.452 50.411 1.00 89.44 105 ALA A CA 1
ATOM 838 C C . ALA A 1 105 ? -31.498 -6.360 51.389 1.00 89.44 105 ALA A C 1
ATOM 840 O O . ALA A 1 105 ? -31.668 -6.617 52.580 1.00 89.44 105 ALA A O 1
ATOM 841 N N . ILE A 1 106 ? -31.691 -5.124 50.917 1.00 89.69 106 ILE A N 1
ATOM 842 C CA . ILE A 1 106 ? -32.290 -4.052 51.726 1.00 89.69 106 ILE A CA 1
ATOM 843 C C . ILE A 1 106 ? -33.783 -4.287 51.920 1.00 89.69 106 ILE A C 1
ATOM 845 O O . ILE A 1 106 ? -34.300 -4.044 53.010 1.00 89.69 106 ILE A O 1
ATOM 849 N N . GLU A 1 107 ? -34.477 -4.703 50.865 1.00 86.38 107 GLU A N 1
ATOM 850 C CA . GLU A 1 107 ? -35.915 -4.947 50.894 1.00 86.38 107 GLU A CA 1
ATOM 851 C C . GLU A 1 107 ? -36.263 -6.081 51.859 1.00 86.38 107 GLU A C 1
ATOM 853 O O . GLU A 1 107 ? -37.047 -5.860 52.781 1.00 86.38 107 GLU A O 1
ATOM 858 N N . THR A 1 108 ? -35.561 -7.215 51.771 1.00 83.19 108 THR A N 1
ATOM 859 C CA . THR A 1 108 ? -35.738 -8.336 52.707 1.00 83.19 108 THR A CA 1
ATOM 860 C C . THR A 1 108 ? -35.481 -7.929 54.156 1.00 83.19 108 THR A C 1
ATOM 862 O O . THR A 1 108 ? -36.296 -8.216 55.027 1.00 83.19 108 THR A O 1
ATOM 865 N N . LYS A 1 109 ? -34.413 -7.168 54.432 1.00 80.81 109 LYS A N 1
ATOM 866 C CA . LYS A 1 109 ? -34.141 -6.658 55.789 1.00 80.81 109 LYS A CA 1
ATOM 867 C C . LYS A 1 109 ? -35.242 -5.738 56.319 1.00 80.81 109 LYS A C 1
ATOM 869 O O . LYS A 1 109 ? -35.559 -5.780 57.506 1.00 80.81 109 LYS A O 1
ATOM 874 N N . LYS A 1 110 ? -35.824 -4.886 55.468 1.00 78.88 110 LYS A N 1
ATOM 875 C CA . LYS A 1 110 ? -36.948 -4.018 55.863 1.00 78.88 110 LYS A CA 1
ATOM 876 C C . LYS A 1 110 ? -38.210 -4.821 56.161 1.00 78.88 110 LYS A C 1
ATOM 878 O O . LYS A 1 110 ? -38.984 -4.426 57.033 1.00 78.88 110 LYS A O 1
ATOM 883 N N . GLU A 1 111 ? -38.425 -5.906 55.431 1.00 73.69 111 GLU A N 1
ATOM 884 C CA . GLU A 1 111 ? -39.570 -6.797 55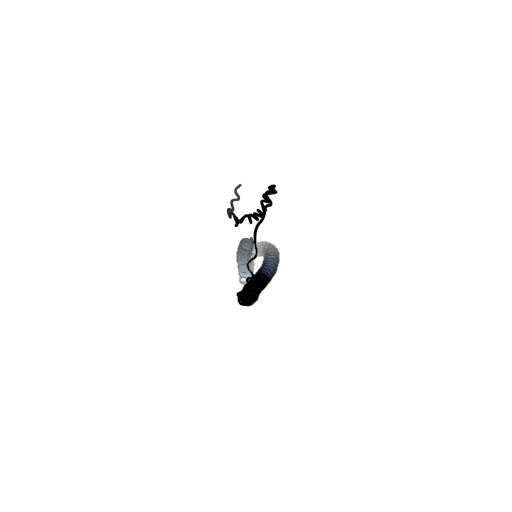.594 1.00 73.69 111 GLU A CA 1
ATOM 885 C C . GLU A 1 111 ? -39.451 -7.620 56.886 1.00 73.69 111 GLU A C 1
ATOM 887 O O . GLU A 1 111 ? -40.363 -7.585 57.711 1.00 73.69 111 GLU A O 1
ATOM 892 N N . GLU A 1 112 ? -38.273 -8.195 57.151 1.00 72.81 112 GLU A N 1
ATOM 893 C CA . GLU A 1 112 ? -37.938 -8.852 58.424 1.00 72.81 112 GLU A CA 1
ATOM 894 C C . GLU A 1 112 ? -38.094 -7.902 59.625 1.00 72.81 112 GLU A C 1
ATOM 896 O O . GLU A 1 112 ? -38.610 -8.281 60.680 1.00 72.81 112 GLU A O 1
ATOM 901 N N . GLU A 1 113 ? -37.677 -6.636 59.497 1.00 70.50 113 GLU A N 1
ATOM 902 C CA . GLU A 1 113 ? -37.830 -5.660 60.580 1.00 70.50 113 GLU A CA 1
ATOM 903 C C . GLU A 1 113 ? -39.296 -5.243 60.796 1.00 70.50 113 GLU A C 1
ATOM 905 O O . GLU A 1 113 ? -39.721 -5.040 61.938 1.00 70.50 113 GLU A O 1
ATOM 910 N N . LYS A 1 114 ? -40.102 -5.160 59.730 1.00 71.56 114 LYS A N 1
ATOM 911 C CA . LYS A 1 114 ? -41.559 -4.975 59.842 1.00 71.56 114 LYS A CA 1
ATOM 912 C C . LYS A 1 114 ? -42.219 -6.148 60.560 1.00 71.56 114 LYS A C 1
ATOM 914 O O . LYS A 1 114 ? -43.068 -5.921 61.420 1.00 71.56 114 LYS A O 1
ATOM 919 N N . GLU A 1 115 ? -41.820 -7.373 60.241 1.00 65.44 115 GLU A N 1
ATOM 920 C CA . GLU A 1 115 ? -42.362 -8.579 60.862 1.00 65.44 115 GLU A CA 1
ATOM 921 C C . GLU A 1 115 ? -42.014 -8.638 62.357 1.00 65.44 115 GLU A C 1
ATOM 923 O O . GLU A 1 115 ? -42.902 -8.804 63.195 1.00 65.44 115 GLU A O 1
ATOM 928 N N . ARG A 1 116 ? -40.764 -8.319 62.727 1.00 64.88 116 ARG A N 1
ATOM 929 C CA . ARG A 1 116 ? -40.357 -8.159 64.137 1.00 64.88 116 ARG A CA 1
ATOM 930 C C . ARG A 1 116 ? -41.166 -7.090 64.879 1.00 64.88 116 ARG A C 1
ATOM 932 O O . ARG A 1 116 ? -41.511 -7.280 66.044 1.00 64.88 116 ARG A O 1
ATOM 939 N N . ARG A 1 117 ? -41.499 -5.971 64.226 1.00 59.72 117 ARG A N 1
ATOM 940 C CA . ARG A 1 117 ? -42.332 -4.907 64.823 1.00 59.72 117 ARG A CA 1
ATOM 941 C C . ARG A 1 117 ? -43.808 -5.296 64.961 1.00 59.72 117 ARG A C 1
ATOM 943 O O . ARG A 1 117 ? -44.459 -4.791 65.873 1.00 59.72 117 ARG A O 1
ATOM 950 N N . ASN A 1 118 ? -44.332 -6.173 64.105 1.00 58.59 118 ASN A N 1
ATOM 951 C CA . ASN A 1 118 ? -45.704 -6.679 64.220 1.00 58.59 118 ASN A CA 1
ATOM 952 C C . ASN A 1 118 ? -45.843 -7.733 65.328 1.00 58.59 118 ASN A C 1
ATOM 954 O O . ASN A 1 118 ? -46.803 -7.667 66.092 1.00 58.59 118 ASN A O 1
ATOM 958 N N . VAL A 1 119 ? -44.862 -8.626 65.495 1.00 53.97 119 VAL A N 1
ATOM 959 C CA . VAL A 1 119 ? -44.848 -9.609 66.600 1.00 53.97 119 VAL A CA 1
ATOM 960 C C . VAL A 1 119 ? -44.725 -8.921 67.971 1.00 53.97 119 VAL A C 1
ATOM 962 O O . VAL A 1 119 ? -45.295 -9.380 68.955 1.00 53.97 119 VAL A O 1
ATOM 965 N N . GLY A 1 120 ? -44.056 -7.765 68.046 1.00 48.75 120 GLY A N 1
ATOM 966 C CA . GLY A 1 120 ? -43.973 -6.965 69.275 1.00 48.75 120 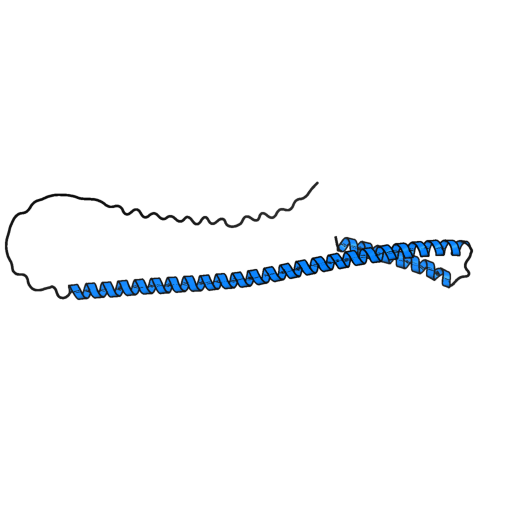GLY A CA 1
ATOM 967 C C . GLY A 1 120 ? -45.269 -6.247 69.686 1.00 48.75 120 GLY A C 1
ATOM 968 O O . GLY A 1 120 ? -45.355 -5.781 70.818 1.00 48.75 120 GLY A O 1
ATOM 969 N N . LYS A 1 121 ? -46.272 -6.144 68.800 1.00 49.00 121 LYS A N 1
ATOM 970 C CA . LYS A 1 121 ? -47.557 -5.471 69.081 1.00 49.00 121 LYS A CA 1
ATOM 971 C C . LYS A 1 121 ? -48.700 -6.417 69.448 1.00 49.00 121 LYS A C 1
ATOM 973 O O . LYS A 1 121 ? -49.697 -5.945 69.976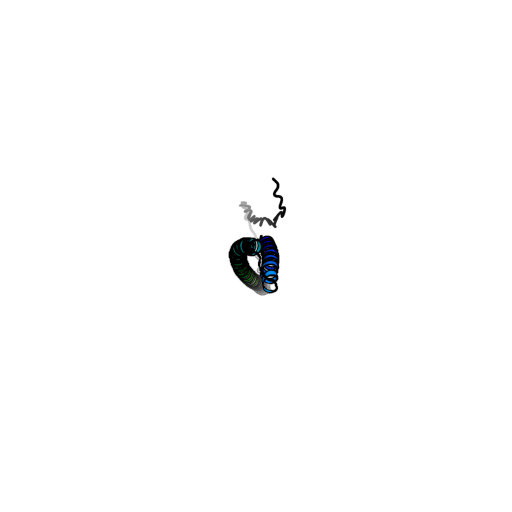 1.00 49.00 121 LYS A O 1
ATOM 978 N N . SER A 1 122 ? -48.574 -7.724 69.211 1.00 45.88 122 SER A N 1
ATOM 979 C CA . SER A 1 122 ? -49.634 -8.698 69.519 1.00 45.88 122 SER A CA 1
ATOM 980 C C . SER A 1 122 ? -49.612 -9.233 70.959 1.00 45.88 122 SER A C 1
ATOM 982 O O . SER A 1 122 ? -50.440 -10.071 71.289 1.00 45.88 122 SER A O 1
ATOM 984 N N . ASN A 1 123 ? -48.697 -8.763 71.817 1.00 47.03 123 ASN A N 1
ATOM 985 C CA . ASN A 1 123 ? -48.576 -9.190 73.223 1.00 47.03 123 ASN A CA 1
ATOM 986 C C . ASN A 1 123 ? -48.875 -8.070 74.239 1.00 47.03 123 ASN A C 1
ATOM 988 O O . ASN A 1 123 ? -48.463 -8.155 75.393 1.00 47.03 123 ASN A O 1
ATOM 992 N N . SER A 1 124 ? -49.568 -7.005 73.830 1.00 47.91 124 SER A N 1
ATOM 993 C CA . SER A 1 124 ? -49.884 -5.869 74.707 1.00 47.91 124 SER A CA 1
ATOM 994 C C . SER A 1 124 ? -51.369 -5.497 74.717 1.00 47.91 124 SER A C 1
ATOM 996 O O . SER A 1 124 ? -51.690 -4.319 74.829 1.00 47.91 124 SER A O 1
ATOM 998 N N . ASP A 1 125 ? -52.256 -6.488 74.624 1.00 50.12 125 ASP A N 1
ATOM 999 C CA . ASP A 1 125 ? -53.689 -6.340 74.905 1.00 50.12 125 ASP A CA 1
ATOM 1000 C C . ASP A 1 125 ? -54.064 -7.268 76.064 1.00 50.12 125 ASP A C 1
ATOM 1002 O O . ASP A 1 125 ? -54.417 -8.421 75.857 1.00 50.12 125 ASP A O 1
ATOM 1006 N N . ASP A 1 126 ? -53.858 -6.780 77.288 1.00 50.97 126 ASP A N 1
ATOM 1007 C CA . ASP A 1 126 ? -54.748 -6.960 78.448 1.00 50.97 126 ASP A CA 1
ATOM 1008 C C . ASP A 1 126 ? -53.965 -6.701 79.734 1.00 50.97 126 ASP A C 1
ATOM 1010 O O . ASP A 1 126 ? -53.408 -7.622 80.313 1.00 50.97 126 ASP A O 1
ATOM 1014 N N . GLN A 1 127 ? -53.930 -5.442 80.182 1.00 43.88 127 GLN A N 1
ATOM 1015 C CA . GLN A 1 127 ? -54.111 -5.059 81.592 1.00 43.88 127 GLN A CA 1
ATOM 1016 C C . GLN A 1 127 ? -54.407 -3.553 81.653 1.00 43.88 127 GLN A C 1
ATOM 1018 O O . GLN A 1 127 ? -53.511 -2.714 81.731 1.00 43.88 127 GLN A O 1
ATOM 1023 N N . ARG A 1 128 ? -55.695 -3.195 81.623 1.00 48.56 128 ARG A N 1
ATOM 1024 C CA . ARG A 1 128 ? -56.165 -1.888 82.103 1.00 48.56 128 ARG A CA 1
ATOM 1025 C C . ARG A 1 128 ? -56.518 -2.000 83.585 1.00 48.56 128 ARG A C 1
ATOM 1027 O O . ARG A 1 128 ? -57.429 -2.757 83.910 1.00 48.56 128 ARG A O 1
ATOM 1034 N N . PRO A 1 129 ? -55.966 -1.143 84.453 1.00 44.62 129 PRO A N 1
ATOM 1035 C CA . PRO A 1 129 ? -56.711 -0.631 85.583 1.00 44.62 129 PRO A CA 1
ATOM 1036 C C . PRO A 1 129 ? -57.215 0.782 85.261 1.00 44.62 129 PRO A C 1
ATOM 1038 O O . PRO A 1 129 ? -56.497 1.635 84.740 1.00 44.62 129 PRO A O 1
ATOM 1041 N N . TYR A 1 130 ? -58.489 1.014 85.563 1.00 48.41 130 TYR A N 1
ATOM 1042 C CA . TYR A 1 130 ? -59.083 2.344 85.653 1.00 48.41 130 TYR A CA 1
ATOM 1043 C C . TYR A 1 130 ? -58.346 3.178 86.711 1.00 48.41 130 TYR A C 1
ATOM 1045 O O . TYR A 1 130 ? -58.180 2.704 87.831 1.00 48.41 130 TYR A O 1
ATOM 1053 N N . SER A 1 131 ? -57.991 4.430 86.401 1.00 38.75 131 SER A N 1
ATOM 1054 C CA . SER A 1 131 ? -57.940 5.509 87.397 1.00 38.75 131 SER A CA 1
ATOM 1055 C C . SER A 1 131 ? -57.895 6.894 86.734 1.00 38.75 131 SER A C 1
ATOM 1057 O O . SER A 1 131 ? -57.602 7.045 85.553 1.00 38.75 131 SER A O 1
ATOM 1059 N N . THR A 1 132 ? -58.279 7.879 87.527 1.00 43.38 132 THR A N 1
ATOM 1060 C CA . THR A 1 132 ? -58.950 9.154 87.260 1.00 43.38 132 THR A CA 1
ATOM 1061 C C . THR A 1 132 ? -58.054 10.373 86.988 1.00 43.38 132 THR A C 1
ATOM 1063 O O . THR A 1 132 ? -56.908 10.426 87.412 1.00 43.38 132 THR A O 1
ATOM 1066 N N . SER A 1 133 ? -58.667 11.373 86.334 1.00 39.53 133 SER A N 1
ATOM 1067 C CA . SER A 1 133 ? -58.484 12.845 86.394 1.00 39.53 133 SER A CA 1
ATOM 1068 C C . SER A 1 133 ? -57.151 13.458 86.872 1.00 39.53 133 SER A C 1
ATOM 1070 O O . SER A 1 133 ? -56.793 13.326 88.038 1.00 39.53 133 SER A O 1
ATOM 1072 N N . ASN A 1 134 ? -56.540 14.331 86.060 1.00 37.50 134 ASN A N 1
ATOM 1073 C CA . ASN A 1 134 ? -56.666 15.804 86.140 1.00 37.50 134 ASN A CA 1
ATOM 1074 C C . ASN A 1 134 ? -55.586 16.518 85.301 1.00 37.50 134 ASN A C 1
ATOM 1076 O O . ASN A 1 134 ? -54.430 16.125 85.322 1.00 37.50 134 ASN A O 1
ATOM 1080 N N . GLY A 1 135 ? -56.004 17.607 84.640 1.00 41.25 135 GLY A N 1
ATOM 1081 C CA . GLY A 1 135 ? -55.291 18.887 84.496 1.00 41.25 135 GLY A CA 1
ATOM 1082 C C . GLY A 1 135 ? -53.859 18.928 83.945 1.00 41.25 135 GLY A C 1
ATOM 1083 O O . GLY A 1 135 ? -52.920 18.465 84.578 1.00 41.25 135 GLY A O 1
ATOM 1084 N N . GLY A 1 136 ? -53.660 19.659 82.844 1.00 35.41 136 GLY A N 1
ATOM 1085 C CA . GLY A 1 136 ? -52.314 20.088 82.449 1.00 35.41 136 GLY A CA 1
ATOM 1086 C C . GLY A 1 136 ? -52.237 20.689 81.055 1.00 35.41 136 GLY A C 1
ATOM 1087 O O . GLY A 1 136 ? -51.730 20.064 80.133 1.00 35.41 136 GLY A O 1
ATOM 1088 N N . GLN A 1 137 ? -52.764 21.899 80.899 1.00 49.16 137 GLN A N 1
ATOM 1089 C CA . GLN A 1 137 ? -52.647 22.708 79.693 1.00 49.16 137 GLN A CA 1
ATOM 1090 C C . GLN A 1 137 ? -51.335 23.508 79.736 1.00 49.16 137 GLN A C 1
ATOM 1092 O O . GLN A 1 137 ? -51.247 24.453 80.506 1.00 49.16 137 GLN A O 1
ATOM 1097 N N . THR A 1 138 ? -50.360 23.166 78.891 1.00 45.16 138 THR A N 1
ATOM 1098 C CA . THR A 1 138 ? -49.327 24.049 78.300 1.00 45.16 138 THR A CA 1
ATOM 1099 C C . THR A 1 138 ? -48.786 23.282 77.078 1.00 45.16 138 THR A C 1
ATOM 1101 O O . THR A 1 138 ? -48.447 22.113 77.171 1.00 45.16 138 THR A O 1
ATOM 1104 N N . GLY A 1 139 ? -48.828 23.762 75.837 1.00 44.75 139 GLY A N 1
ATOM 1105 C CA . GLY A 1 139 ? -48.417 25.075 75.374 1.00 44.75 139 GLY A CA 1
ATOM 1106 C C . GLY A 1 139 ? -46.926 25.033 75.038 1.00 44.75 139 GLY A C 1
ATOM 1107 O O . GLY A 1 139 ? -46.116 25.299 75.913 1.00 44.75 139 GLY A O 1
ATOM 1108 N N . THR A 1 140 ? -46.560 24.668 73.803 1.00 40.50 140 THR A N 1
ATOM 1109 C CA . THR A 1 140 ? -45.654 25.429 72.910 1.00 40.50 140 THR A CA 1
ATOM 1110 C C . THR A 1 140 ? -45.201 24.594 71.708 1.00 40.50 140 THR A C 1
ATOM 1112 O O . THR A 1 140 ? -44.723 23.469 71.801 1.00 40.50 140 THR A O 1
ATOM 1115 N N . SER A 1 141 ? -45.394 25.207 70.549 1.00 50.94 141 SER A N 1
ATOM 1116 C CA . SER A 1 141 ? -44.925 24.853 69.216 1.00 50.94 141 SER A CA 1
ATOM 1117 C C . SER A 1 141 ? -43.402 24.810 69.109 1.00 50.94 141 SER A C 1
ATOM 1119 O O . SER A 1 141 ? -42.741 25.710 69.623 1.00 50.94 141 SER A O 1
ATOM 1121 N N . ASN A 1 142 ? -42.849 23.872 68.324 1.00 42.56 142 ASN A N 1
ATOM 1122 C CA . ASN A 1 142 ? -41.579 24.144 67.655 1.00 42.56 142 ASN A CA 1
ATOM 1123 C C . ASN A 1 142 ? -41.309 23.341 66.368 1.00 42.56 142 ASN A C 1
ATOM 1125 O O . ASN A 1 142 ? -41.406 22.120 66.326 1.00 42.56 142 ASN A O 1
ATOM 1129 N N . ALA A 1 143 ? -40.891 24.114 65.362 1.00 44.97 143 ALA A N 1
ATOM 1130 C CA . ALA A 1 143 ? -39.970 23.799 64.273 1.00 44.97 143 ALA A CA 1
ATOM 1131 C C . ALA A 1 143 ? -40.311 22.679 63.269 1.00 44.97 143 ALA A C 1
ATOM 1133 O O . ALA A 1 143 ? -39.790 21.567 63.284 1.00 44.97 143 ALA A O 1
ATOM 1134 N N . ASN A 1 144 ? -41.055 23.110 62.253 1.00 48.44 144 ASN A N 1
ATOM 1135 C CA . ASN A 1 144 ? -40.932 22.701 60.858 1.00 48.44 144 ASN A CA 1
ATOM 1136 C C . ASN A 1 144 ? -39.445 22.587 60.429 1.00 48.44 144 ASN A C 1
ATOM 1138 O O . ASN A 1 144 ? -38.758 23.605 60.328 1.00 48.44 144 ASN A O 1
ATOM 1142 N N . ARG A 1 145 ? -38.941 21.378 60.143 1.00 44.53 145 ARG A N 1
ATOM 1143 C CA . ARG A 1 145 ? -37.644 21.186 59.469 1.00 44.53 145 ARG A CA 1
ATOM 1144 C C . ARG A 1 145 ? -37.860 20.492 58.129 1.00 44.53 145 ARG A C 1
ATOM 1146 O O . ARG A 1 145 ? -37.860 19.269 58.022 1.00 44.53 145 ARG A O 1
ATOM 1153 N N . LYS A 1 146 ? -38.042 21.322 57.098 1.00 44.72 146 LYS A N 1
ATOM 1154 C CA . LYS A 1 146 ? -37.879 20.951 55.690 1.00 44.72 146 LYS A CA 1
ATOM 1155 C C . LYS A 1 146 ? -36.484 20.351 55.499 1.00 44.72 146 LYS A C 1
ATOM 1157 O O . LYS A 1 146 ? -35.493 21.071 55.595 1.00 44.72 146 LYS A O 1
ATOM 1162 N N . HIS A 1 147 ? -36.406 19.064 55.186 1.00 41.69 147 HIS A N 1
ATOM 1163 C CA . HIS A 1 147 ? -35.229 18.509 54.530 1.00 41.69 147 HIS A CA 1
ATOM 1164 C C . HIS A 1 147 ? -35.387 18.713 53.022 1.00 41.69 147 HIS A C 1
ATOM 1166 O O . HIS A 1 147 ? -36.027 17.925 52.333 1.00 41.69 147 HIS A O 1
ATOM 1172 N N . ASN A 1 148 ? -34.808 19.808 52.527 1.00 46.12 148 ASN A N 1
ATOM 1173 C CA . ASN A 1 148 ? -34.402 19.912 51.132 1.00 46.12 148 ASN A CA 1
ATOM 1174 C C . ASN A 1 148 ? -33.178 19.013 50.948 1.00 46.12 148 ASN A C 1
ATOM 1176 O O . ASN A 1 148 ? -32.136 19.290 51.534 1.00 46.12 148 ASN A O 1
ATOM 1180 N N . ASN A 1 149 ? -33.289 17.982 50.117 1.00 39.66 149 ASN A N 1
ATOM 1181 C CA . ASN A 1 149 ? -32.130 17.393 49.454 1.00 39.66 149 ASN A CA 1
ATOM 1182 C C . ASN A 1 149 ? -32.466 17.233 47.971 1.00 39.66 149 ASN A C 1
ATOM 1184 O O . ASN A 1 149 ? -32.829 16.165 47.485 1.00 39.66 149 ASN A O 1
ATOM 1188 N N . SER A 1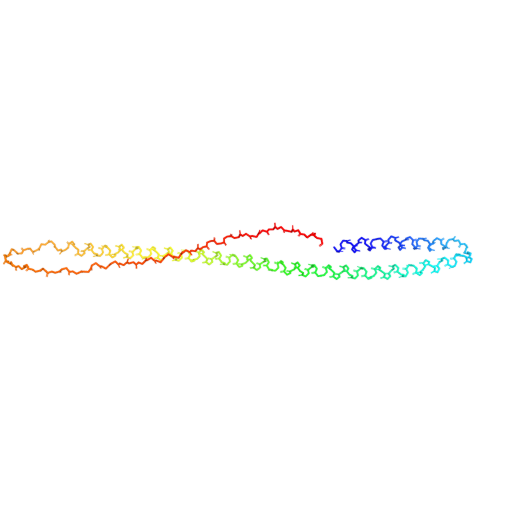 150 ? -32.382 18.358 47.267 1.00 46.06 150 SER A N 1
ATOM 1189 C CA . SER A 1 150 ? -32.322 18.400 45.814 1.00 46.06 150 SER A CA 1
ATOM 1190 C C . SER A 1 150 ? -30.868 18.188 45.414 1.00 46.06 150 SER A C 1
ATOM 1192 O O . SER A 1 150 ? -30.075 19.126 45.418 1.00 46.06 150 SER A O 1
ATOM 1194 N N . SER A 1 151 ? -30.504 16.958 45.072 1.00 41.88 151 SER A N 1
ATOM 1195 C CA . SER A 1 151 ? -29.291 16.692 44.299 1.00 41.88 151 SER A CA 1
ATOM 1196 C C . SER A 1 151 ? -29.721 16.301 42.894 1.00 41.88 151 SER A C 1
ATOM 1198 O O . SER A 1 151 ? -29.854 15.128 42.561 1.00 41.88 151 SER A O 1
ATOM 1200 N N . SER A 1 152 ? -29.999 17.319 42.080 1.00 46.16 152 SER A N 1
ATOM 1201 C CA . SER A 1 152 ? -30.103 17.186 40.633 1.00 46.16 152 SER A CA 1
ATOM 1202 C C . SER A 1 152 ? -28.695 17.010 40.064 1.00 46.16 152 SER A C 1
ATOM 1204 O O . SER A 1 152 ? -27.953 17.982 39.928 1.00 46.16 152 SER A O 1
ATOM 1206 N N . SER A 1 153 ? -28.308 15.787 39.715 1.00 41.06 153 SER A N 1
ATOM 1207 C CA . SER A 1 153 ? -27.205 15.583 38.777 1.00 41.06 153 SER A CA 1
ATOM 1208 C C . SER A 1 153 ? -27.793 15.486 37.373 1.00 41.06 153 SER A C 1
ATOM 1210 O O . SER A 1 153 ? -28.174 14.406 36.919 1.00 41.06 153 SER A O 1
ATOM 1212 N N . SER A 1 154 ? -27.897 16.633 36.700 1.00 40.72 154 SER A N 1
ATOM 1213 C CA . SER A 1 154 ? -28.030 16.678 35.245 1.00 40.72 154 SER A CA 1
ATOM 1214 C C . SER A 1 154 ? -26.772 16.067 34.637 1.00 40.72 154 SER A C 1
ATOM 1216 O O . SER A 1 154 ? -25.730 16.714 34.579 1.00 40.72 154 SER A O 1
ATOM 1218 N N . PHE A 1 155 ? -26.856 14.819 34.187 1.00 40.34 155 PHE A N 1
ATOM 1219 C CA . PHE A 1 155 ? -25.924 14.320 33.187 1.00 40.34 155 PHE A CA 1
ATOM 1220 C C . PHE A 1 155 ? -26.375 14.882 31.841 1.00 40.34 155 PHE A C 1
ATOM 1222 O O . PHE A 1 155 ? -27.328 14.398 31.232 1.00 40.34 155 PHE A O 1
ATOM 1229 N N . SER A 1 156 ? -25.718 15.957 31.412 1.00 43.94 156 SER A N 1
ATOM 1230 C CA . SER A 1 156 ? -25.821 16.447 30.043 1.00 43.94 156 SER A CA 1
ATOM 1231 C C . SER A 1 156 ? -25.276 15.375 29.103 1.00 43.94 156 SER A C 1
ATOM 1233 O O . SER A 1 156 ? -24.071 15.150 29.023 1.00 43.94 156 SER A O 1
ATOM 1235 N N . ASN A 1 157 ? -26.187 14.712 28.394 1.00 45.22 157 ASN A N 1
ATOM 1236 C CA . ASN A 1 157 ? -25.883 13.953 27.192 1.00 45.22 157 ASN A CA 1
ATOM 1237 C C . ASN A 1 157 ? -25.421 14.931 26.106 1.00 45.22 157 ASN A C 1
ATOM 1239 O O . ASN A 1 157 ? -26.249 15.501 25.399 1.00 45.22 157 ASN A O 1
ATOM 1243 N N . THR A 1 158 ? -24.112 15.099 25.937 1.00 45.09 158 THR A N 1
ATOM 1244 C CA . THR A 1 158 ? -23.572 15.635 24.682 1.00 45.09 158 THR A CA 1
ATOM 1245 C C . THR A 1 158 ? -23.202 14.454 23.797 1.00 45.09 158 THR A C 1
ATOM 1247 O O . THR A 1 158 ? -22.072 13.974 23.783 1.00 45.09 158 THR A O 1
ATOM 1250 N N . VAL A 1 159 ? -24.215 13.952 23.095 1.00 43.62 159 VAL A N 1
ATOM 1251 C CA . VAL A 1 159 ? -24.070 13.014 21.984 1.00 43.62 159 VAL A CA 1
ATOM 1252 C C . VAL A 1 159 ? -23.559 13.791 20.770 1.00 43.62 159 VAL A C 1
ATOM 1254 O O . VAL A 1 159 ? -24.195 14.740 20.324 1.00 43.62 159 VAL A O 1
ATOM 1257 N N . ASN A 1 160 ? -22.393 13.372 20.279 1.00 46.00 160 ASN A N 1
ATOM 1258 C CA . ASN A 1 160 ? -21.896 13.423 18.903 1.00 46.00 160 ASN A CA 1
ATOM 1259 C C . ASN A 1 160 ? -22.529 14.435 17.930 1.00 46.00 160 ASN A C 1
ATOM 1261 O O . ASN A 1 160 ? -23.615 14.212 17.399 1.00 46.00 160 ASN A O 1
ATOM 1265 N N . GLN A 1 161 ? -21.729 15.417 17.512 1.00 44.94 161 GLN A N 1
ATOM 1266 C CA . GLN A 1 161 ? -21.757 15.899 16.130 1.00 44.94 161 GLN A CA 1
ATOM 1267 C C . GLN A 1 161 ? -20.339 15.856 15.556 1.00 44.94 161 GLN A C 1
ATOM 1269 O O . GLN A 1 161 ? -19.582 16.817 15.643 1.00 44.94 161 GLN A O 1
ATOM 1274 N N . ILE A 1 162 ? -19.974 14.715 14.966 1.00 41.94 162 ILE A N 1
ATOM 1275 C CA . ILE A 1 162 ? -18.895 14.669 13.977 1.00 41.94 162 ILE A CA 1
ATOM 1276 C C . ILE A 1 162 ? -19.553 15.037 12.649 1.00 41.94 162 ILE A C 1
ATOM 1278 O O . ILE A 1 162 ? -20.124 14.191 11.964 1.00 41.94 162 ILE A O 1
ATOM 1282 N N . ALA A 1 163 ? -19.531 16.327 12.319 1.00 44.47 163 ALA A N 1
ATOM 1283 C CA . ALA A 1 163 ? -19.857 16.786 10.981 1.00 44.47 163 ALA A CA 1
ATOM 1284 C C . ALA A 1 163 ? -18.676 16.454 10.062 1.00 44.47 163 ALA A C 1
ATOM 1286 O O . ALA A 1 163 ? -17.631 17.104 10.081 1.00 44.47 163 ALA A O 1
ATOM 1287 N N . ALA A 1 164 ? -18.848 15.405 9.265 1.00 48.91 164 ALA A N 1
ATOM 1288 C CA . ALA A 1 164 ? -18.058 15.185 8.073 1.00 48.91 164 ALA A CA 1
ATOM 1289 C C . ALA A 1 164 ? -18.498 16.190 7.003 1.00 48.91 164 ALA A C 1
ATOM 1291 O O . ALA A 1 164 ? -19.573 16.027 6.445 1.00 48.91 164 ALA A O 1
ATOM 1292 N N . THR A 1 165 ? -17.658 17.173 6.677 1.00 49.81 165 THR A N 1
ATOM 1293 C CA . THR A 1 165 ? -17.595 17.741 5.321 1.00 49.81 165 THR A CA 1
ATOM 1294 C C . THR A 1 165 ? -16.194 18.279 5.054 1.00 49.81 165 THR A C 1
ATOM 1296 O O . THR A 1 165 ? -15.830 19.390 5.432 1.00 49.81 165 THR A O 1
ATOM 1299 N N . THR A 1 166 ? -15.414 17.461 4.358 1.00 48.03 166 THR A N 1
ATOM 1300 C CA . THR A 1 166 ? -14.453 17.897 3.346 1.00 48.03 166 THR A CA 1
ATOM 1301 C C . THR A 1 166 ? -15.014 19.047 2.512 1.00 48.03 166 THR A C 1
ATOM 1303 O O . THR A 1 166 ? -16.075 18.890 1.918 1.00 48.03 166 THR A O 1
ATOM 1306 N N . ASN A 1 167 ? -14.267 20.145 2.389 1.00 42.38 167 ASN A N 1
ATOM 1307 C CA . ASN A 1 167 ? -14.057 20.792 1.096 1.00 42.38 167 ASN A CA 1
ATOM 1308 C C . ASN A 1 167 ? -12.807 21.673 1.126 1.00 42.38 167 ASN A C 1
ATOM 1310 O O . ASN A 1 167 ? -12.670 22.587 1.933 1.00 42.38 167 ASN A O 1
ATOM 1314 N N . LYS A 1 168 ? -11.890 21.346 0.218 1.00 48.97 168 LYS A N 1
ATOM 1315 C CA . LYS A 1 168 ? -10.673 22.081 -0.103 1.00 48.97 168 LYS A CA 1
ATOM 1316 C C . LYS A 1 168 ? -10.843 22.593 -1.536 1.00 48.97 168 LYS A C 1
ATOM 1318 O O . LYS A 1 168 ? -10.975 21.774 -2.439 1.00 48.97 168 LYS A O 1
ATOM 1323 N N . ALA A 1 169 ? -10.862 23.909 -1.712 1.00 52.03 169 ALA A N 1
ATOM 1324 C CA . ALA A 1 169 ? -10.662 24.663 -2.959 1.00 52.03 169 ALA A CA 1
ATOM 1325 C C . ALA A 1 169 ? -10.500 26.131 -2.508 1.00 52.03 169 ALA A C 1
ATOM 1327 O O . ALA A 1 169 ? -11.325 26.585 -1.723 1.00 52.03 169 ALA A O 1
ATOM 1328 N N . PHE A 1 170 ? -9.474 26.914 -2.828 1.00 46.50 170 PHE A N 1
ATOM 1329 C CA . PHE A 1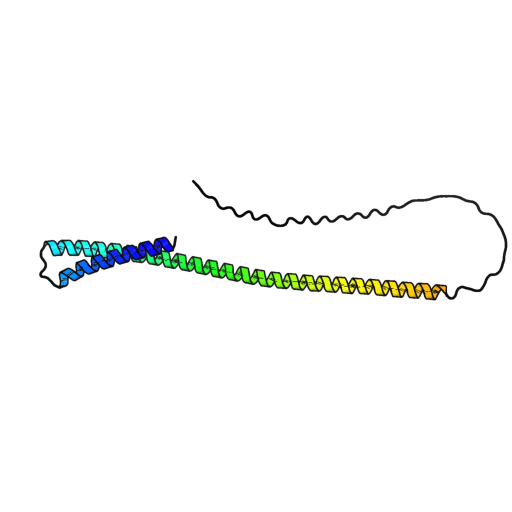 170 ? -8.457 26.918 -3.879 1.00 46.50 170 PHE A CA 1
ATOM 1330 C C . PHE A 1 170 ? -7.063 27.144 -3.275 1.00 46.50 170 PHE A C 1
ATOM 1332 O O . PHE A 1 170 ? -6.990 27.773 -2.196 1.00 46.50 170 PHE A O 1
#

Organism: Daphnia pulex (NCBI:txid6669)

pLDDT: mean 76.12, std 21.54, range [35.41, 96.25]